Protein AF-A0A537ZZC8-F1 (afdb_monomer_lite)

Structure (mmCIF, N/CA/C/O backbone):
data_AF-A0A537ZZC8-F1
#
_entry.id   AF-A0A537ZZC8-F1
#
loop_
_atom_site.group_PDB
_atom_site.id
_atom_site.type_symbol
_atom_site.label_atom_id
_atom_site.label_alt_id
_atom_site.label_comp_id
_atom_site.label_asym_id
_atom_site.label_entity_id
_atom_site.label_seq_id
_atom_site.pdbx_PDB_ins_code
_atom_site.Cartn_x
_atom_site.Cartn_y
_atom_site.Cartn_z
_atom_site.occupancy
_atom_site.B_iso_or_equiv
_atom_site.auth_seq_id
_atom_site.auth_comp_id
_atom_site.auth_asym_id
_atom_site.auth_atom_id
_atom_site.pdbx_PDB_model_num
ATOM 1 N N . MET A 1 1 ? 34.738 -20.524 -8.426 1.00 44.56 1 MET A N 1
ATOM 2 C CA . MET A 1 1 ? 34.429 -19.835 -7.158 1.00 44.56 1 MET A CA 1
ATOM 3 C C . MET A 1 1 ? 32.921 -19.860 -6.975 1.00 44.56 1 MET A C 1
ATOM 5 O O . MET A 1 1 ? 32.235 -19.410 -7.887 1.00 44.56 1 MET A O 1
ATOM 9 N N . PRO A 1 2 ? 32.383 -20.446 -5.898 1.00 49.38 2 PRO A N 1
ATOM 10 C CA . PRO A 1 2 ? 30.962 -20.337 -5.605 1.00 49.38 2 PRO A CA 1
ATOM 11 C C . PRO A 1 2 ? 30.685 -18.923 -5.071 1.00 49.38 2 PRO A C 1
ATOM 13 O O . PRO A 1 2 ? 31.307 -18.514 -4.096 1.00 49.38 2 PRO A O 1
ATOM 16 N N . GLY A 1 3 ? 29.769 -18.182 -5.701 1.00 63.03 3 GLY A N 1
ATOM 17 C CA . GLY A 1 3 ? 29.106 -17.053 -5.035 1.00 63.03 3 GLY A CA 1
ATOM 18 C C . GLY A 1 3 ? 29.425 -15.623 -5.479 1.00 63.03 3 GLY A C 1
ATOM 19 O O . GLY A 1 3 ? 29.072 -14.712 -4.739 1.00 63.03 3 GLY A O 1
ATOM 20 N N . GLU A 1 4 ? 29.996 -15.364 -6.659 1.00 59.62 4 GLU A N 1
ATOM 21 C CA . GLU A 1 4 ? 29.912 -14.006 -7.231 1.00 59.62 4 GLU A CA 1
ATOM 22 C C . GLU A 1 4 ? 28.542 -13.815 -7.887 1.00 59.62 4 GLU A C 1
ATOM 24 O O . GLU A 1 4 ? 28.373 -13.926 -9.102 1.00 59.62 4 GLU A O 1
ATOM 29 N N . TYR A 1 5 ? 27.521 -13.568 -7.067 1.00 69.75 5 TYR A N 1
ATOM 30 C CA . TYR A 1 5 ? 26.274 -13.042 -7.600 1.00 69.75 5 TYR A CA 1
ATOM 31 C C . TYR A 1 5 ? 26.531 -11.606 -8.041 1.00 69.75 5 TYR A C 1
ATOM 33 O O . TYR A 1 5 ? 26.821 -10.737 -7.219 1.00 69.75 5 TYR A O 1
ATOM 41 N N . SER A 1 6 ? 26.431 -11.351 -9.346 1.00 79.81 6 SER A N 1
ATOM 42 C CA . SER A 1 6 ? 26.496 -9.979 -9.835 1.00 79.81 6 SER A CA 1
ATOM 43 C C . SER A 1 6 ? 25.340 -9.176 -9.234 1.00 79.81 6 SER A C 1
ATOM 45 O O . SER A 1 6 ? 24.249 -9.713 -9.011 1.00 79.81 6 SER A O 1
ATOM 47 N N . GLN A 1 7 ? 25.555 -7.883 -8.997 1.00 73.75 7 GLN A N 1
ATOM 48 C CA . GLN A 1 7 ? 24.514 -6.994 -8.477 1.00 73.75 7 GLN A CA 1
ATOM 49 C C . GLN A 1 7 ? 23.241 -7.042 -9.339 1.00 73.75 7 GLN A C 1
ATOM 51 O O . GLN A 1 7 ? 22.133 -7.046 -8.809 1.00 73.75 7 GLN A O 1
ATOM 56 N N . ALA A 1 8 ? 23.393 -7.194 -10.659 1.00 75.50 8 ALA A N 1
ATOM 57 C CA . ALA A 1 8 ? 22.280 -7.373 -11.586 1.00 75.50 8 ALA A CA 1
ATOM 58 C C . ALA A 1 8 ? 21.523 -8.698 -11.366 1.00 75.50 8 ALA A C 1
ATOM 60 O O . ALA A 1 8 ? 20.296 -8.730 -11.430 1.00 75.50 8 ALA A O 1
ATOM 61 N N . THR A 1 9 ? 22.232 -9.792 -11.075 1.00 82.12 9 THR A N 1
ATOM 62 C CA . THR A 1 9 ? 21.620 -11.101 -10.798 1.00 82.12 9 THR A CA 1
ATOM 63 C C . THR A 1 9 ? 20.846 -11.090 -9.481 1.00 82.12 9 THR A C 1
ATOM 65 O O . THR A 1 9 ? 19.738 -11.621 -9.425 1.00 82.12 9 THR A O 1
ATOM 68 N N . LEU A 1 10 ? 21.398 -10.458 -8.438 1.00 78.81 10 LEU A N 1
ATOM 69 C CA . LEU A 1 10 ? 20.699 -10.284 -7.162 1.00 78.81 10 LEU A CA 1
ATOM 70 C C . LEU A 1 10 ? 19.447 -9.428 -7.337 1.00 78.81 10 LEU A C 1
ATOM 72 O O . LEU A 1 10 ? 18.383 -9.828 -6.874 1.00 78.81 10 LEU A O 1
ATOM 76 N N . GLN A 1 11 ? 19.550 -8.310 -8.059 1.00 73.38 11 GLN A N 1
ATOM 77 C CA . GLN A 1 11 ? 18.408 -7.436 -8.321 1.00 73.38 11 GLN A CA 1
ATOM 78 C C . GLN A 1 11 ? 17.279 -8.184 -9.036 1.00 73.38 11 GLN A C 1
ATOM 80 O O . GLN A 1 11 ? 16.149 -8.203 -8.558 1.00 73.38 11 GLN A O 1
ATOM 85 N N . ALA A 1 12 ? 17.594 -8.888 -10.126 1.00 75.38 12 ALA A N 1
ATOM 86 C CA . ALA A 1 12 ? 16.603 -9.663 -10.867 1.00 75.38 12 ALA A CA 1
ATOM 87 C C . ALA A 1 12 ? 15.937 -10.749 -10.001 1.00 75.38 12 ALA A C 1
ATOM 89 O O . ALA A 1 12 ? 14.747 -11.044 -10.158 1.00 75.38 12 ALA A O 1
ATOM 90 N N . HIS A 1 13 ? 16.695 -11.341 -9.074 1.00 80.44 13 HIS A N 1
ATOM 91 C CA . HIS A 1 13 ? 16.180 -12.326 -8.132 1.00 80.44 13 HIS A CA 1
ATOM 92 C C . HIS A 1 13 ? 15.244 -11.693 -7.092 1.00 80.44 13 HIS A C 1
ATOM 94 O O . HIS A 1 13 ? 14.152 -12.218 -6.867 1.00 80.44 13 HIS A O 1
ATOM 100 N N . PHE A 1 14 ? 15.616 -10.548 -6.513 1.00 80.88 14 PHE A N 1
ATOM 101 C CA . PHE A 1 14 ? 14.751 -9.792 -5.603 1.00 80.88 14 PHE A CA 1
ATOM 102 C C . PHE A 1 14 ? 13.462 -9.339 -6.290 1.00 80.88 14 PHE A C 1
ATOM 104 O O . PHE A 1 14 ? 12.384 -9.568 -5.751 1.00 80.88 14 PHE A O 1
ATOM 111 N N . ASP A 1 15 ? 13.537 -8.826 -7.517 1.00 75.12 15 ASP A N 1
ATOM 112 C CA . ASP A 1 15 ? 12.353 -8.440 -8.291 1.00 75.12 15 ASP A CA 1
ATOM 113 C C . ASP A 1 15 ? 11.424 -9.640 -8.539 1.00 75.12 15 ASP A C 1
ATOM 115 O O . ASP A 1 15 ? 10.197 -9.530 -8.504 1.00 75.12 15 ASP A O 1
ATOM 119 N N . SER A 1 16 ? 11.997 -10.822 -8.795 1.00 79.25 16 SER A N 1
ATOM 120 C CA . SER A 1 16 ? 11.236 -12.068 -8.934 1.00 79.25 16 SER A CA 1
ATOM 121 C C . SER A 1 16 ? 10.532 -12.461 -7.633 1.00 79.25 16 SER A C 1
ATOM 123 O O . SER A 1 16 ? 9.352 -12.814 -7.661 1.00 79.25 16 SER A O 1
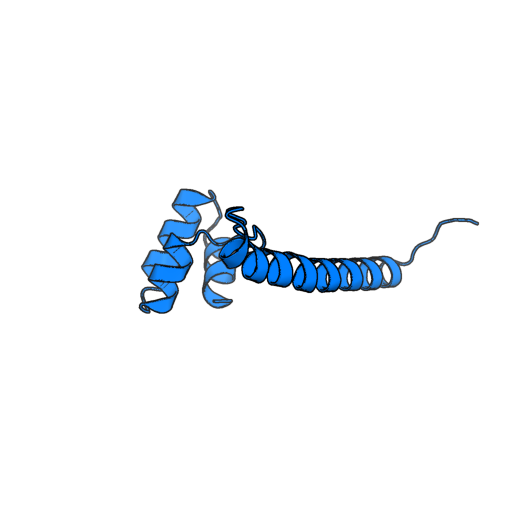ATOM 125 N N . ILE A 1 17 ? 11.224 -12.359 -6.495 1.00 82.44 17 ILE A N 1
ATOM 126 C CA . ILE A 1 17 ? 10.649 -12.635 -5.173 1.00 82.44 17 ILE A CA 1
ATOM 127 C C . ILE A 1 17 ? 9.529 -11.648 -4.862 1.00 82.44 17 ILE A C 1
ATOM 129 O O . ILE A 1 17 ? 8.430 -12.086 -4.540 1.00 82.44 17 ILE A O 1
ATOM 133 N N . ASN A 1 18 ? 9.766 -10.349 -5.033 1.00 79.62 18 ASN A N 1
ATOM 134 C CA . ASN A 1 18 ? 8.786 -9.307 -4.741 1.00 79.62 18 ASN A CA 1
ATOM 135 C C . ASN A 1 18 ? 7.513 -9.493 -5.573 1.00 79.62 18 ASN A C 1
ATOM 137 O O . ASN A 1 18 ? 6.415 -9.457 -5.031 1.00 79.62 18 ASN A O 1
ATOM 141 N N . ARG A 1 19 ? 7.636 -9.818 -6.868 1.00 80.06 19 ARG A N 1
ATOM 142 C CA . ARG A 1 19 ? 6.475 -10.158 -7.713 1.00 80.06 19 ARG A CA 1
ATOM 143 C C . ARG A 1 19 ? 5.716 -11.389 -7.224 1.00 80.06 19 ARG A C 1
ATOM 145 O O . ARG A 1 19 ? 4.494 -11.440 -7.335 1.00 80.06 19 ARG A O 1
ATOM 152 N N . ARG A 1 20 ? 6.426 -12.411 -6.740 1.00 90.94 20 ARG A N 1
ATOM 153 C CA . ARG A 1 20 ? 5.795 -13.631 -6.218 1.00 90.94 20 ARG A CA 1
ATOM 154 C C . ARG A 1 20 ? 5.071 -13.359 -4.909 1.00 90.94 20 ARG A C 1
ATOM 156 O O . ARG A 1 20 ? 3.937 -13.804 -4.781 1.00 90.94 20 ARG A O 1
ATOM 163 N N . LEU A 1 21 ? 5.698 -12.618 -3.996 1.00 84.56 21 LEU A N 1
ATOM 164 C CA . LEU A 1 21 ? 5.049 -12.139 -2.782 1.00 84.56 21 LEU A CA 1
ATOM 165 C C . LEU A 1 21 ? 3.791 -11.360 -3.168 1.00 84.56 21 LEU A C 1
ATOM 167 O O . LEU A 1 21 ? 2.720 -11.730 -2.695 1.00 84.56 21 LEU A O 1
ATOM 171 N N . HIS A 1 22 ? 3.886 -10.434 -4.141 1.00 79.38 22 HIS A N 1
ATOM 172 C CA . HIS A 1 22 ? 2.751 -9.653 -4.665 1.00 79.38 22 HIS A CA 1
ATOM 173 C C . HIS A 1 22 ? 1.524 -10.478 -5.047 1.00 79.38 22 HIS A C 1
ATOM 175 O O . HIS A 1 22 ? 0.384 -10.119 -4.783 1.00 79.38 22 HIS A O 1
ATOM 181 N N . ARG A 1 23 ? 1.735 -11.648 -5.637 1.00 85.88 23 ARG A N 1
ATOM 182 C CA . ARG A 1 23 ? 0.611 -12.521 -5.982 1.00 85.88 23 ARG A CA 1
ATOM 183 C C . ARG A 1 23 ? 0.074 -13.305 -4.795 1.00 85.88 23 ARG A C 1
ATOM 185 O O . ARG A 1 23 ? -1.115 -13.611 -4.767 1.00 85.88 23 ARG A O 1
ATOM 192 N N . ILE A 1 24 ? 0.941 -13.665 -3.852 1.00 87.38 24 ILE A N 1
ATOM 193 C CA . ILE A 1 24 ? 0.563 -14.457 -2.682 1.00 87.38 24 ILE A CA 1
ATOM 194 C C . ILE A 1 24 ? -0.337 -13.638 -1.781 1.00 87.38 24 ILE A C 1
ATOM 196 O O . ILE A 1 24 ? -1.439 -14.086 -1.487 1.00 87.38 24 ILE A O 1
ATOM 200 N N . GLU A 1 25 ? 0.083 -12.449 -1.357 1.00 83.81 25 GLU A N 1
ATOM 201 C CA . GLU A 1 25 ? -0.747 -11.722 -0.402 1.00 83.81 25 GLU A CA 1
ATOM 202 C C . GLU A 1 25 ? -1.986 -11.045 -1.055 1.00 83.81 25 GLU A C 1
ATOM 204 O O . GLU A 1 25 ? -3.005 -10.909 -0.388 1.00 83.81 25 GLU A O 1
ATOM 209 N N . GLU A 1 26 ? -2.052 -10.886 -2.394 1.00 82.94 26 GLU A N 1
ATOM 210 C CA . GLU A 1 26 ? -3.330 -10.699 -3.122 1.00 82.94 26 GLU A CA 1
ATOM 211 C C . GLU A 1 26 ? -4.264 -11.921 -2.999 1.00 82.94 26 GLU A C 1
ATOM 213 O O . GLU A 1 26 ? -5.485 -11.787 -2.899 1.00 82.94 26 GLU A O 1
ATOM 218 N N . GLN A 1 27 ? -3.719 -13.141 -3.093 1.00 85.19 27 GLN A N 1
ATOM 219 C CA . GLN A 1 27 ? -4.507 -14.353 -2.865 1.00 85.19 27 GLN A CA 1
ATOM 220 C C . GLN A 1 27 ? -4.971 -14.441 -1.411 1.00 85.19 27 GLN A C 1
ATOM 222 O O . GLN A 1 27 ? -6.120 -14.809 -1.188 1.00 85.19 27 GLN A O 1
ATOM 227 N N . LEU A 1 28 ? -4.132 -14.055 -0.448 1.00 84.25 28 LEU A N 1
ATOM 228 C CA . LEU A 1 28 ? -4.502 -14.050 0.967 1.00 84.25 28 LEU A CA 1
ATOM 229 C C . LEU A 1 28 ? -5.623 -13.052 1.270 1.00 84.25 28 LEU A C 1
ATOM 231 O O . LEU A 1 28 ? -6.542 -13.424 1.988 1.00 84.25 28 LEU A O 1
ATOM 235 N N . VAL A 1 29 ? -5.624 -11.859 0.664 1.00 81.75 29 VAL A N 1
ATOM 236 C CA . VAL A 1 29 ? -6.755 -10.912 0.766 1.00 81.75 29 VAL A CA 1
ATOM 237 C C . VAL A 1 29 ? -8.050 -11.515 0.216 1.00 81.75 29 VAL A C 1
ATOM 239 O O . VAL A 1 29 ? -9.120 -11.381 0.800 1.00 81.75 29 VAL A O 1
ATOM 242 N N . ARG A 1 30 ? -7.985 -12.236 -0.907 1.00 81.25 30 ARG A N 1
ATOM 243 C CA . ARG A 1 30 ? -9.178 -12.919 -1.441 1.00 81.25 30 ARG A CA 1
ATOM 244 C C . ARG A 1 30 ? -9.666 -14.037 -0.514 1.00 81.25 30 ARG A C 1
ATOM 246 O O . ARG A 1 30 ? -10.863 -14.292 -0.438 1.00 81.25 30 ARG A O 1
ATOM 253 N N . MET A 1 31 ? -8.750 -14.708 0.180 1.00 79.81 31 MET A N 1
ATOM 254 C CA . MET A 1 31 ? -9.078 -15.769 1.133 1.00 79.81 31 MET A CA 1
ATOM 255 C C . MET A 1 31 ? -9.558 -15.226 2.485 1.00 79.81 31 MET A C 1
ATOM 257 O O . MET A 1 31 ? -10.376 -15.885 3.128 1.00 79.81 31 MET A O 1
ATOM 261 N N . SER A 1 32 ? -9.117 -14.033 2.907 1.00 76.50 32 SER A N 1
ATOM 262 C CA . SER A 1 32 ? -9.545 -13.425 4.174 1.00 76.50 32 SER A CA 1
ATOM 263 C C . SER A 1 32 ? -11.051 -13.192 4.240 1.00 76.50 32 SER A C 1
ATOM 265 O O . SER A 1 32 ? -11.647 -13.392 5.296 1.00 76.50 32 SER A O 1
ATOM 267 N N . ASP A 1 33 ? -11.678 -12.877 3.103 1.00 66.81 33 ASP A N 1
ATOM 268 C CA . ASP A 1 33 ? -13.137 -12.733 2.992 1.00 66.81 33 ASP A CA 1
ATOM 269 C C . ASP A 1 33 ? -13.899 -14.060 3.145 1.00 66.81 33 ASP A C 1
ATOM 271 O O . ASP A 1 33 ? -15.097 -14.057 3.426 1.00 66.81 33 ASP A O 1
ATOM 275 N N . THR A 1 34 ? -13.232 -15.202 2.950 1.00 66.12 34 THR A N 1
ATOM 276 C CA . THR A 1 34 ? -13.893 -16.514 2.876 1.00 66.12 34 THR A CA 1
ATOM 277 C C . THR A 1 34 ? -13.844 -17.283 4.200 1.00 66.12 34 THR A C 1
ATOM 279 O O . THR A 1 34 ? -14.853 -17.864 4.590 1.00 66.12 34 THR A O 1
ATOM 282 N N . ASP A 1 35 ? -12.711 -17.262 4.917 1.00 59.88 35 ASP A N 1
ATOM 283 C CA . ASP A 1 35 ? -12.458 -18.176 6.052 1.00 59.88 35 ASP A CA 1
ATOM 284 C C . ASP A 1 35 ? -12.226 -17.483 7.415 1.00 59.88 35 ASP A C 1
ATOM 286 O O . ASP A 1 35 ? -11.861 -18.133 8.395 1.00 59.88 35 ASP A O 1
ATOM 290 N N . GLY A 1 36 ? -12.444 -16.166 7.524 1.00 60.50 36 GLY A N 1
ATOM 291 C CA . GLY A 1 36 ? -12.388 -15.446 8.809 1.00 60.50 36 GLY A CA 1
ATOM 292 C C . GLY A 1 36 ? -10.978 -15.142 9.338 1.00 60.50 36 GLY A C 1
ATOM 293 O O . GLY A 1 36 ? -10.824 -14.726 10.487 1.00 60.50 36 GLY A O 1
ATOM 294 N N . PHE A 1 37 ? -9.944 -15.312 8.514 1.00 64.88 37 PHE A N 1
ATOM 295 C CA . PHE A 1 37 ? -8.600 -14.818 8.811 1.00 64.88 37 PHE A CA 1
ATOM 296 C C . PHE A 1 37 ? -8.476 -13.371 8.339 1.00 64.88 37 PHE A C 1
ATOM 298 O O . PHE A 1 37 ? -8.461 -13.127 7.141 1.00 64.88 37 PHE A O 1
ATOM 305 N N . ALA A 1 38 ? -8.351 -12.410 9.256 1.00 62.03 38 ALA A N 1
ATOM 306 C CA . ALA A 1 38 ? -8.050 -11.027 8.895 1.00 62.03 38 ALA A CA 1
ATOM 307 C C . ALA A 1 38 ? -6.595 -10.934 8.417 1.00 62.03 38 ALA A C 1
ATOM 309 O O . ALA A 1 38 ? -5.663 -10.962 9.221 1.00 62.03 38 ALA A O 1
ATOM 310 N N . TYR A 1 39 ? -6.405 -10.869 7.103 1.00 67.25 39 TYR A N 1
ATOM 311 C CA . TYR A 1 39 ? -5.102 -10.662 6.500 1.00 67.25 39 TYR A CA 1
ATOM 312 C C . TYR A 1 39 ? -5.077 -9.291 5.819 1.00 67.25 39 TYR A C 1
ATOM 314 O O . TYR A 1 39 ? -5.666 -9.095 4.759 1.00 67.25 39 TYR A O 1
ATOM 322 N N . THR A 1 40 ? -4.397 -8.337 6.452 1.00 63.62 40 THR A N 1
ATOM 323 C CA . THR A 1 40 ? -4.123 -7.011 5.891 1.00 63.62 40 THR A CA 1
ATOM 324 C C . THR A 1 40 ? -2.711 -7.037 5.312 1.00 63.62 40 THR A C 1
ATOM 326 O O . THR A 1 40 ? -1.752 -7.154 6.085 1.00 63.62 40 THR A O 1
ATOM 329 N N . PRO A 1 41 ? -2.539 -6.989 3.985 1.00 60.12 41 PRO A N 1
ATOM 330 C CA . PRO A 1 41 ? -1.213 -7.031 3.404 1.00 60.12 41 PRO A CA 1
ATOM 331 C C . PRO A 1 41 ? -0.416 -5.794 3.823 1.00 60.12 41 PRO A C 1
ATOM 333 O O . PRO A 1 41 ? -0.887 -4.664 3.721 1.00 60.12 41 PRO A O 1
ATOM 336 N N . SER A 1 42 ? 0.812 -6.012 4.280 1.00 57.62 42 SER A N 1
ATOM 337 C CA . SER A 1 42 ? 1.686 -4.956 4.810 1.00 57.62 42 SER A CA 1
ATOM 338 C C . SER A 1 42 ? 2.483 -4.218 3.733 1.00 57.62 42 SER A C 1
ATOM 340 O O . SER A 1 42 ? 3.274 -3.334 4.045 1.00 57.62 42 SER A O 1
ATOM 342 N N . TRP A 1 43 ? 2.310 -4.580 2.460 1.00 52.31 43 TRP A N 1
ATOM 343 C CA . TRP A 1 43 ? 2.983 -3.920 1.340 1.00 52.31 43 TRP A CA 1
ATOM 344 C C . TRP A 1 43 ? 2.391 -2.584 0.927 1.00 52.31 43 TRP A C 1
ATOM 346 O O . TRP A 1 4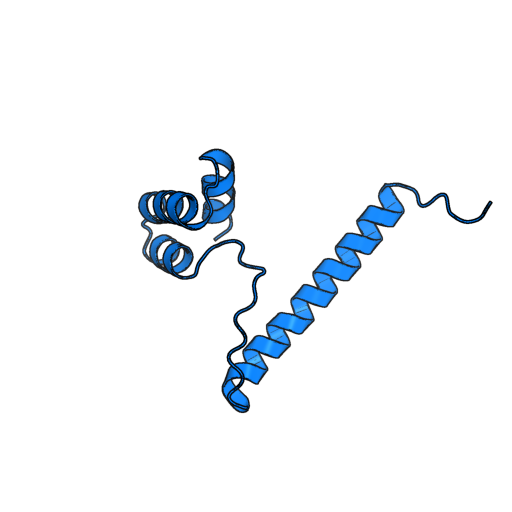3 ? 2.981 -1.890 0.101 1.00 52.31 43 TRP A O 1
ATOM 356 N N . SER A 1 44 ? 1.264 -2.187 1.514 1.00 54.56 44 SER A N 1
ATOM 357 C CA . SER A 1 44 ? 1.038 -0.768 1.669 1.00 54.56 44 SER A CA 1
ATOM 358 C C . SER A 1 44 ? 1.834 -0.366 2.908 1.00 54.56 44 SER A C 1
ATOM 360 O O . SER A 1 44 ? 1.337 -0.407 4.028 1.00 54.56 44 SER A O 1
ATOM 362 N N . GLU A 1 45 ? 3.082 0.077 2.710 1.00 63.81 45 GLU A N 1
ATOM 363 C CA . GLU A 1 45 ? 3.803 0.888 3.717 1.00 63.81 45 GLU A CA 1
ATOM 364 C C . GLU A 1 45 ? 2.937 2.075 4.198 1.00 63.81 45 GLU A C 1
ATOM 366 O O . GLU A 1 45 ? 3.177 2.681 5.240 1.00 63.81 45 GLU A O 1
ATOM 371 N N . VAL A 1 46 ? 1.896 2.374 3.421 1.00 70.25 46 VAL A N 1
ATOM 372 C CA . VAL A 1 46 ? 0.804 3.298 3.653 1.00 70.25 46 VAL A CA 1
ATOM 373 C C . VAL A 1 46 ? -0.288 2.697 4.553 1.00 70.25 46 VAL A C 1
ATOM 375 O O . VAL A 1 46 ? -0.971 1.758 4.145 1.00 70.25 46 VAL A O 1
ATOM 378 N N . PRO A 1 47 ? -0.526 3.283 5.741 1.00 80.75 47 PRO A N 1
ATOM 379 C CA . PRO A 1 47 ? -1.681 2.967 6.580 1.00 80.75 47 PRO A CA 1
ATOM 380 C C . PRO A 1 47 ? -3.019 3.206 5.860 1.00 80.75 47 PRO A C 1
ATOM 382 O O . PRO A 1 47 ? -3.148 4.170 5.107 1.00 80.75 47 PRO A O 1
ATOM 385 N N . GLU A 1 48 ? -4.049 2.405 6.147 1.00 80.62 48 GLU A N 1
ATOM 386 C CA . GLU A 1 48 ? -5.376 2.518 5.506 1.00 80.62 48 GLU A CA 1
ATOM 387 C C . GLU A 1 48 ? -5.995 3.925 5.617 1.00 80.62 48 GLU A C 1
ATOM 389 O O . GLU A 1 48 ? -6.586 4.420 4.659 1.00 80.62 48 GLU A O 1
ATOM 394 N N . GLU A 1 49 ? -5.791 4.616 6.745 1.00 82.81 49 GLU A N 1
ATOM 395 C CA . GLU A 1 49 ? -6.244 6.003 6.952 1.00 82.81 49 GLU A CA 1
ATOM 396 C C . GLU A 1 49 ? -5.673 6.972 5.905 1.00 82.81 49 GLU A C 1
ATOM 398 O O . GLU A 1 49 ? -6.338 7.912 5.472 1.00 82.81 49 GLU A O 1
ATOM 403 N N . VAL A 1 50 ? -4.430 6.744 5.482 1.00 85.94 50 VAL A N 1
ATOM 404 C CA . VAL A 1 50 ? -3.752 7.568 4.479 1.00 85.94 50 VAL A CA 1
ATOM 405 C C . VAL A 1 50 ? -4.306 7.277 3.086 1.00 85.94 50 VAL A C 1
ATOM 407 O O . VAL A 1 50 ? -4.489 8.206 2.301 1.00 85.94 50 VAL A O 1
ATOM 410 N N . ILE A 1 51 ? -4.623 6.012 2.797 1.00 84.31 51 ILE A N 1
ATOM 411 C CA . ILE A 1 51 ? -5.245 5.587 1.535 1.00 84.31 51 ILE A CA 1
ATOM 412 C C . ILE A 1 51 ? -6.644 6.201 1.399 1.00 84.31 51 ILE A C 1
ATOM 414 O O . ILE A 1 51 ? -6.989 6.713 0.335 1.00 84.31 51 ILE A O 1
ATOM 418 N N . ALA A 1 52 ? -7.435 6.207 2.475 1.00 85.81 52 ALA A N 1
ATOM 419 C CA . ALA A 1 52 ? -8.757 6.831 2.487 1.00 85.81 52 ALA A CA 1
ATOM 420 C C . ALA A 1 52 ? -8.680 8.335 2.167 1.00 85.81 52 ALA A C 1
ATOM 422 O O . ALA A 1 52 ? -9.350 8.800 1.247 1.00 85.81 52 ALA A O 1
ATOM 423 N N . LEU A 1 53 ? -7.785 9.069 2.840 1.00 89.31 53 LEU A N 1
ATOM 424 C CA . LEU A 1 53 ? -7.568 10.501 2.591 1.00 89.31 53 LEU A CA 1
ATOM 425 C C . LEU A 1 53 ? -7.077 10.778 1.161 1.00 89.31 53 LEU A C 1
ATOM 427 O O . LEU A 1 53 ? -7.510 11.741 0.529 1.00 89.31 53 LEU A O 1
ATOM 431 N N . ALA A 1 54 ? -6.199 9.924 0.624 1.00 85.75 54 ALA A N 1
ATOM 432 C CA . ALA A 1 54 ? -5.718 10.046 -0.750 1.00 85.75 54 ALA A CA 1
ATOM 433 C C . ALA A 1 54 ? -6.847 9.833 -1.777 1.00 85.75 54 ALA A C 1
ATOM 435 O O . ALA A 1 54 ? -6.968 10.624 -2.716 1.00 85.75 54 ALA A O 1
ATOM 436 N N . ASN A 1 55 ? -7.706 8.829 -1.565 1.00 83.12 55 ASN A N 1
ATOM 437 C CA . ASN A 1 55 ? -8.860 8.530 -2.421 1.00 83.12 55 ASN A CA 1
ATOM 438 C C . ASN A 1 55 ? -9.943 9.620 -2.377 1.00 83.12 55 ASN A C 1
ATOM 440 O O . ASN A 1 55 ? -10.604 9.873 -3.382 1.00 83.12 55 ASN A O 1
ATOM 444 N N . GLU A 1 56 ? -10.099 10.302 -1.243 1.00 90.12 56 GLU A N 1
ATOM 445 C CA . GLU A 1 56 ? -10.981 11.469 -1.098 1.00 90.12 56 GLU A CA 1
ATOM 446 C C . GLU A 1 56 ? -10.419 12.737 -1.773 1.00 90.12 56 GLU A C 1
ATOM 448 O O . GLU A 1 56 ? -11.097 13.763 -1.853 1.00 90.12 56 GLU A O 1
ATOM 453 N N . GLY A 1 57 ? -9.189 12.679 -2.296 1.00 88.94 57 GLY A N 1
ATOM 454 C CA . GLY A 1 57 ? -8.499 13.800 -2.933 1.00 88.94 57 GLY A CA 1
ATOM 455 C C . GLY A 1 57 ? -7.733 14.699 -1.958 1.00 88.94 57 GLY A C 1
ATOM 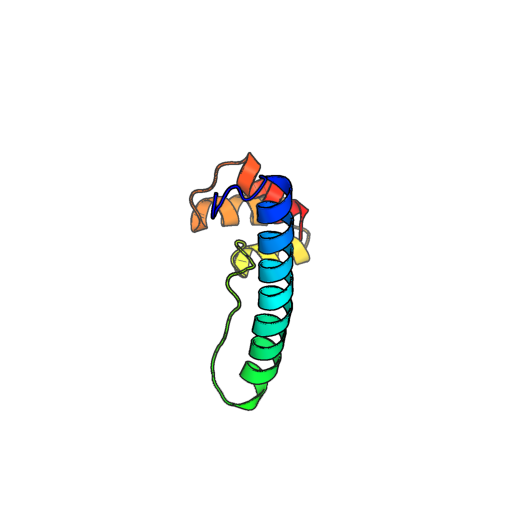456 O O . GLY A 1 57 ? -7.048 15.627 -2.401 1.00 88.94 57 GLY A O 1
ATOM 457 N N . ASP A 1 58 ? -7.765 14.412 -0.652 1.00 92.25 58 ASP A N 1
ATOM 458 C CA . ASP A 1 58 ? -6.988 15.120 0.369 1.00 92.25 58 ASP A CA 1
ATOM 459 C C . ASP A 1 58 ? -5.558 14.566 0.478 1.00 92.25 58 ASP A C 1
ATOM 461 O O . ASP A 1 58 ? -5.119 13.992 1.479 1.00 92.25 58 ASP A O 1
ATOM 465 N N . LYS A 1 59 ? -4.779 14.782 -0.587 1.00 88.56 59 LYS A N 1
ATOM 466 C CA . LYS A 1 59 ? -3.371 14.358 -0.649 1.00 88.56 59 LYS A CA 1
ATOM 467 C C . LYS A 1 59 ? -2.513 14.995 0.446 1.00 88.56 59 LYS A C 1
ATOM 469 O O . LYS A 1 59 ? -1.531 14.400 0.883 1.00 88.56 59 LYS A O 1
ATOM 474 N N . LEU A 1 60 ? -2.856 16.203 0.895 1.00 91.06 60 LEU A N 1
ATOM 475 C CA . LEU A 1 60 ? -2.090 16.894 1.932 1.00 91.06 60 LEU A CA 1
ATOM 476 C C . LEU A 1 60 ? -2.354 16.277 3.313 1.00 91.06 60 LEU A C 1
ATOM 478 O O . LEU A 1 60 ? -1.406 16.057 4.074 1.00 91.06 60 LEU A O 1
ATOM 482 N N . GLY A 1 61 ? -3.616 15.953 3.612 1.00 92.50 61 GLY A N 1
ATOM 483 C CA . GLY A 1 61 ? -4.014 15.202 4.800 1.00 92.50 61 GLY A CA 1
ATOM 484 C C . GLY A 1 61 ? -3.397 13.806 4.833 1.00 92.50 61 GLY A C 1
ATOM 485 O O . GLY A 1 61 ? -2.824 13.422 5.854 1.00 92.50 61 GLY A O 1
ATOM 486 N N . ALA A 1 62 ? -3.405 13.099 3.701 1.00 90.69 62 ALA A N 1
ATOM 487 C CA . ALA A 1 62 ? -2.767 11.793 3.543 1.00 90.69 62 ALA A CA 1
ATOM 488 C C . ALA A 1 62 ? -1.264 11.842 3.888 1.00 90.69 62 ALA A C 1
ATOM 490 O O . ALA A 1 62 ? -0.794 11.091 4.743 1.00 90.69 62 ALA A O 1
ATOM 491 N N . ILE A 1 63 ? -0.512 12.795 3.320 1.00 89.00 63 ILE A N 1
ATOM 492 C CA . ILE A 1 63 ? 0.925 12.972 3.611 1.00 89.00 63 ILE A CA 1
ATOM 493 C C . ILE A 1 63 ? 1.152 13.275 5.095 1.00 89.00 63 ILE A C 1
ATOM 495 O O . ILE A 1 63 ? 2.068 12.732 5.716 1.00 89.00 63 ILE A O 1
ATOM 499 N N . LYS A 1 64 ? 0.325 14.142 5.690 1.00 91.88 64 LYS A N 1
ATOM 500 C CA . LYS A 1 64 ? 0.435 14.479 7.112 1.00 91.88 64 LYS A CA 1
ATOM 501 C C . LYS A 1 64 ? 0.206 13.247 7.989 1.00 91.88 64 LYS A C 1
ATOM 503 O O . LYS A 1 64 ? 1.019 12.989 8.876 1.00 91.88 64 LYS A O 1
ATOM 508 N N . ARG A 1 65 ? -0.841 12.465 7.710 1.00 89.81 65 ARG A N 1
ATOM 509 C CA . ARG A 1 65 ? -1.139 11.239 8.457 1.00 89.81 65 ARG A CA 1
ATOM 510 C C . ARG A 1 65 ? -0.076 10.170 8.297 1.00 89.81 65 ARG A C 1
ATOM 512 O O . ARG A 1 65 ? 0.312 9.567 9.292 1.00 89.81 65 ARG A O 1
ATOM 519 N N . TYR A 1 66 ? 0.466 10.005 7.096 1.00 86.19 66 TYR A N 1
ATOM 520 C CA . TYR A 1 66 ? 1.555 9.066 6.859 1.00 86.19 66 TYR A CA 1
ATOM 521 C C . TYR A 1 66 ? 2.752 9.368 7.762 1.00 86.19 66 TYR A C 1
ATOM 523 O O . TYR A 1 66 ? 3.284 8.470 8.407 1.00 86.19 66 TYR A O 1
ATOM 531 N N . ARG A 1 67 ? 3.134 10.644 7.896 1.00 88.50 67 ARG A N 1
ATOM 532 C CA . ARG A 1 67 ? 4.248 11.063 8.763 1.00 88.50 67 ARG A CA 1
ATOM 533 C C . ARG A 1 67 ? 3.973 10.864 10.245 1.00 88.50 67 ARG A C 1
ATOM 535 O O . ARG A 1 67 ? 4.884 10.497 10.977 1.00 88.50 67 ARG A O 1
ATOM 542 N N . GLU A 1 68 ? 2.747 11.126 10.689 1.00 87.81 68 GLU A N 1
ATOM 543 C CA . GLU A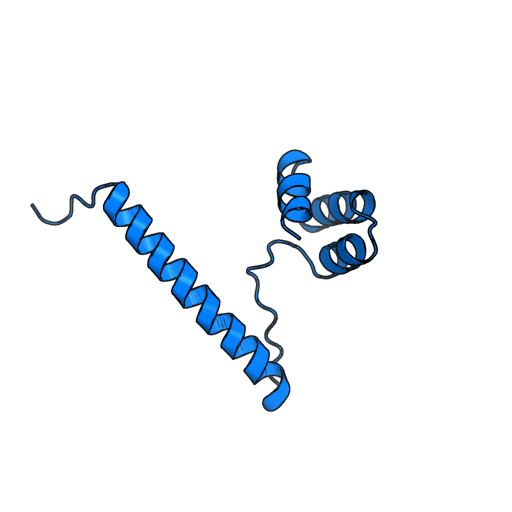 1 68 ? 2.350 10.932 12.089 1.00 87.81 68 GLU A CA 1
ATOM 544 C C . GLU A 1 68 ? 2.370 9.453 12.488 1.00 87.81 68 GLU A C 1
ATOM 546 O O . GLU A 1 68 ? 2.770 9.131 13.603 1.00 87.81 68 GLU A O 1
ATOM 551 N N . LEU A 1 69 ? 1.975 8.562 11.575 1.00 80.75 69 LEU A N 1
ATOM 552 C CA . LEU A 1 69 ? 1.870 7.127 11.839 1.00 80.75 69 LEU A CA 1
ATOM 553 C C . LEU A 1 69 ? 3.202 6.386 11.675 1.00 8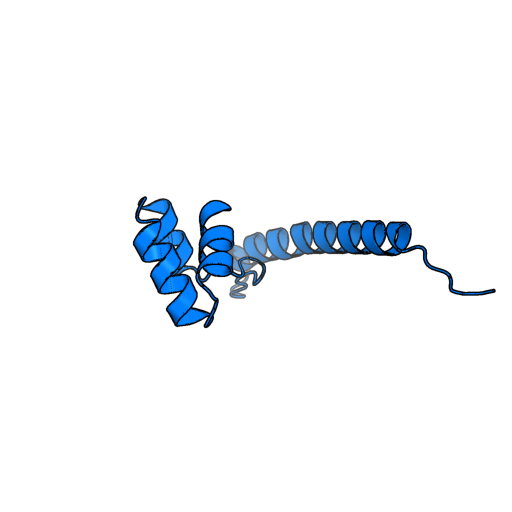0.75 69 LEU A C 1
ATOM 555 O O . LEU A 1 69 ? 3.480 5.452 12.422 1.00 80.75 69 LEU A O 1
ATOM 559 N N . THR A 1 70 ? 4.036 6.800 10.720 1.00 76.81 70 THR A N 1
ATOM 560 C CA . THR A 1 70 ? 5.279 6.086 10.368 1.00 76.81 70 THR A CA 1
ATOM 561 C C . THR A 1 70 ? 6.547 6.785 10.860 1.00 76.81 70 THR A C 1
ATOM 563 O O . THR A 1 70 ? 7.621 6.188 10.864 1.00 76.81 70 THR A O 1
ATOM 566 N N . GLY A 1 71 ? 6.461 8.061 11.252 1.00 76.94 71 GLY A N 1
ATOM 567 C CA . GLY A 1 71 ? 7.632 8.893 11.544 1.00 76.94 71 GLY A CA 1
ATOM 568 C C . GLY A 1 71 ? 8.438 9.290 10.301 1.00 76.94 71 GLY A C 1
ATOM 569 O O . GLY A 1 71 ? 9.535 9.834 10.435 1.00 76.94 71 GLY A O 1
ATOM 570 N N . ALA A 1 72 ? 7.915 9.035 9.097 1.00 78.19 72 ALA A N 1
ATOM 571 C CA . ALA A 1 72 ? 8.602 9.324 7.847 1.00 78.19 72 ALA A CA 1
ATOM 572 C C . ALA A 1 72 ? 8.885 10.823 7.645 1.00 78.19 72 ALA A C 1
ATOM 574 O O . ALA A 1 72 ? 8.163 11.723 8.107 1.00 78.19 72 ALA A O 1
ATOM 575 N N . ASN A 1 73 ? 9.950 11.106 6.898 1.00 81.62 73 ASN A N 1
ATOM 576 C CA . ASN A 1 73 ? 10.238 12.468 6.466 1.00 81.62 73 ASN A CA 1
ATOM 577 C C . ASN A 1 73 ? 9.254 12.915 5.360 1.00 81.62 73 ASN A C 1
ATOM 579 O O . ASN A 1 73 ? 8.449 12.134 4.856 1.00 81.62 73 ASN A O 1
ATOM 583 N N . MET A 1 74 ? 9.267 14.206 5.013 1.00 86.69 74 MET A N 1
ATOM 584 C CA . MET A 1 74 ? 8.303 14.750 4.044 1.00 86.69 74 MET A CA 1
ATOM 585 C C . MET A 1 74 ? 8.440 14.175 2.633 1.00 86.69 74 MET A C 1
ATOM 587 O O . MET A 1 74 ? 7.453 14.114 1.907 1.00 86.69 74 MET A O 1
ATOM 591 N N . GLU A 1 75 ? 9.647 13.788 2.241 1.00 80.38 75 GLU A N 1
ATOM 592 C CA . GLU A 1 75 ? 9.933 13.247 0.914 1.00 80.38 75 GLU A CA 1
ATOM 593 C C . GLU A 1 75 ? 9.396 11.818 0.802 1.00 80.38 75 GLU A C 1
ATOM 595 O O . GLU A 1 75 ? 8.570 11.540 -0.058 1.00 80.38 75 GLU A O 1
ATOM 600 N N . GLN A 1 76 ? 9.710 10.974 1.788 1.00 71.88 76 GLN A N 1
ATOM 601 C CA . GLN A 1 76 ? 9.180 9.615 1.917 1.00 71.88 76 GLN A CA 1
ATOM 602 C C . GLN A 1 76 ? 7.650 9.591 1.976 1.00 71.88 76 GLN A C 1
ATOM 604 O O . GLN A 1 76 ? 7.011 8.778 1.317 1.00 71.88 76 GLN A O 1
ATOM 609 N N . ALA A 1 77 ? 7.047 10.500 2.746 1.00 80.94 77 ALA A N 1
ATOM 610 C CA . ALA A 1 77 ? 5.596 10.573 2.867 1.00 80.94 77 ALA A CA 1
ATOM 611 C C . ALA A 1 77 ? 4.913 11.049 1.583 1.00 80.94 77 ALA A C 1
ATOM 613 O O . ALA A 1 77 ? 3.819 10.597 1.258 1.00 80.94 77 ALA A O 1
ATOM 614 N N . ARG A 1 78 ? 5.549 11.963 0.845 1.00 83.38 78 ARG A N 1
ATOM 615 C CA . ARG A 1 78 ? 5.067 12.378 -0.472 1.00 83.38 78 ARG A CA 1
ATOM 616 C C . ARG A 1 78 ? 5.132 11.214 -1.451 1.00 83.38 78 ARG A C 1
ATOM 618 O O . ARG A 1 78 ? 4.132 10.966 -2.111 1.00 83.38 78 ARG A O 1
ATOM 625 N N . ASP A 1 79 ? 6.263 10.528 -1.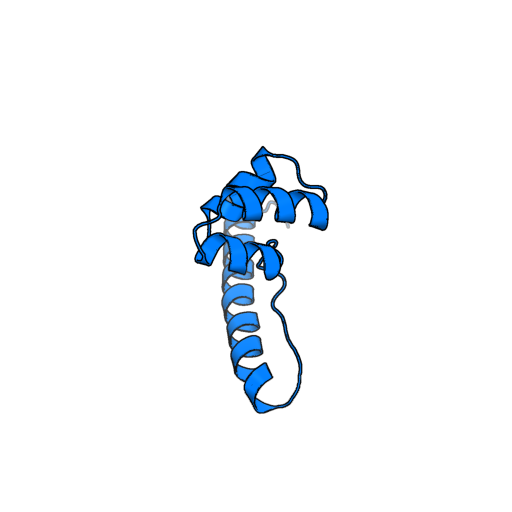542 1.00 80.75 79 ASP A N 1
ATOM 626 C CA . ASP A 1 79 ? 6.453 9.435 -2.500 1.00 80.75 79 ASP A CA 1
ATOM 627 C C . ASP A 1 79 ? 5.461 8.297 -2.248 1.00 80.75 79 ASP A C 1
ATOM 629 O O . ASP A 1 79 ? 4.820 7.814 -3.181 1.00 80.75 79 ASP A O 1
ATOM 633 N N . ALA A 1 80 ? 5.240 7.970 -0.973 1.00 79.00 80 ALA A N 1
ATOM 634 C CA . ALA A 1 80 ? 4.236 7.009 -0.537 1.00 79.00 80 ALA A CA 1
ATOM 635 C C . ALA A 1 80 ? 2.803 7.390 -0.957 1.00 79.00 80 ALA A C 1
ATOM 637 O O . ALA A 1 80 ? 2.027 6.519 -1.332 1.00 79.00 80 ALA A O 1
ATOM 638 N N . VAL A 1 81 ? 2.444 8.680 -0.923 1.00 81.94 81 VAL A N 1
ATOM 639 C CA . VAL A 1 81 ? 1.089 9.157 -1.266 1.00 81.94 81 VAL A CA 1
ATOM 640 C C . VAL A 1 81 ? 0.911 9.436 -2.761 1.00 81.94 81 VAL A C 1
ATOM 642 O O . VAL A 1 81 ? -0.197 9.347 -3.275 1.00 81.94 81 VAL A O 1
ATOM 645 N N . VAL A 1 82 ? 1.973 9.789 -3.486 1.00 81.44 82 VAL A N 1
ATOM 646 C CA . VAL A 1 82 ? 1.916 10.028 -4.939 1.00 81.44 82 VAL A CA 1
ATOM 647 C C . VAL A 1 82 ? 1.741 8.722 -5.719 1.00 81.44 82 VAL A C 1
ATOM 649 O O . VAL A 1 82 ? 1.192 8.755 -6.819 1.00 81.44 82 VAL A O 1
ATOM 652 N N . GLY A 1 83 ? 2.183 7.594 -5.155 1.00 65.44 83 GLY A N 1
ATOM 653 C CA . GLY A 1 83 ? 1.996 6.260 -5.729 1.00 65.44 83 GLY A CA 1
ATOM 654 C C . GLY A 1 83 ? 0.606 5.636 -5.528 1.00 65.44 83 GLY A C 1
ATOM 655 O O . GLY A 1 83 ? 0.401 4.529 -6.024 1.00 65.44 83 GLY A O 1
ATOM 656 N N . LEU A 1 84 ? -0.310 6.313 -4.818 1.00 69.38 84 LEU A N 1
ATOM 657 C CA . LEU A 1 84 ? -1.704 5.906 -4.564 1.00 69.38 84 LEU A CA 1
ATOM 658 C C . LEU A 1 84 ? -2.663 6.570 -5.561 1.00 69.38 84 LEU A C 1
ATOM 660 O O . LEU A 1 84 ? -3.558 5.853 -6.054 1.00 69.38 84 LEU A O 1
#

Foldseek 3Di:
DPDPCDPVNVVVVVVVVVVVVVVVLVVVVVCCVPPVDDRDDCVLLQDPVLVVCLVVVNLVVSLVVSCVVPVDDSVVSNVSSVVD

Sequence (84 aa):
MPGEYSQATLQAHFDSINRRLHRIEEQLVRMSDTDGFAYTPSWSEVPEEVIALANEGDKLGAIKRYRELTGANMEQARDAVVGL

pLDDT: mean 77.59, std 10.79, range [44.56, 92.5]

Radius of gyration: 17.01 Å; chains: 1; bounding box: 48×37×24 Å

Secondary structure (DSSP, 8-state):
------HHHHHHHHHHHHHHHHHHHHHHHHHHHHHS-----TT--S-HHHHHHHHTT-HHHHHHHHHHHH---HHHHHHHHHT-